Protein AF-A0A821VTM2-F1 (afdb_monomer_lite)

pLDDT: mean 86.68, std 7.52, range [53.78, 96.75]

Foldseek 3Di:
DACCDDPNNPVVQGADDDDDPPDDPVVVVVVVVVQVVVVHRDPSSVVSVCPVVDDDDPPDPCNVVVVVVPD

Radius of gyration: 15.94 Å; chains: 1; bounding box: 32×28×43 Å

Structure (mmCIF, N/CA/C/O backbone):
data_AF-A0A821VTM2-F1
#
_entry.id   AF-A0A821VTM2-F1
#
loop_
_atom_site.group_PDB
_atom_site.id
_atom_site.type_symbol
_atom_site.label_atom_id
_atom_site.label_alt_id
_atom_site.label_comp_id
_atom_site.label_asym_id
_atom_site.label_entity_id
_atom_site.label_seq_id
_atom_site.pdbx_PDB_ins_code
_atom_site.Cartn_x
_atom_site.Cartn_y
_atom_site.Cartn_z
_atom_site.occupancy
_atom_site.B_iso_or_equiv
_atom_site.auth_seq_id
_atom_site.auth_comp_id
_atom_site.auth_asym_id
_atom_site.auth_atom_id
_atom_site.pdbx_PDB_model_num
ATOM 1 N N . HIS A 1 1 ? -1.812 -7.550 0.027 1.00 83.81 1 HIS A N 1
ATOM 2 C CA . HIS A 1 1 ? -0.751 -7.684 -0.992 1.00 83.81 1 HIS A CA 1
ATOM 3 C C . HIS A 1 1 ? 0.449 -6.814 -0.608 1.00 83.81 1 HIS A C 1
ATOM 5 O O . HIS A 1 1 ? 0.255 -5.805 0.066 1.00 83.81 1 HIS A O 1
ATOM 11 N N . SER A 1 2 ? 1.677 -7.180 -0.988 1.00 84.25 2 SER A N 1
ATOM 12 C CA . SER A 1 2 ? 2.889 -6.409 -0.655 1.00 84.25 2 SER A CA 1
ATOM 13 C C . SER A 1 2 ? 3.865 -6.390 -1.824 1.00 84.25 2 SER A C 1
ATOM 15 O O . SER A 1 2 ? 4.118 -7.439 -2.403 1.00 84.25 2 SER A O 1
ATOM 17 N N . ALA A 1 3 ? 4.479 -5.231 -2.079 1.00 84.88 3 ALA A N 1
ATOM 18 C CA . ALA A 1 3 ? 5.542 -5.070 -3.074 1.00 84.88 3 ALA A CA 1
ATOM 19 C C . ALA A 1 3 ? 6.880 -5.709 -2.658 1.00 84.88 3 ALA A C 1
ATOM 21 O O . ALA A 1 3 ? 7.809 -5.792 -3.449 1.00 84.88 3 ALA A O 1
ATOM 22 N N . SER A 1 4 ? 7.015 -6.150 -1.404 1.00 81.81 4 SER A N 1
ATOM 23 C CA . SER A 1 4 ? 8.294 -6.625 -0.857 1.00 81.81 4 SER A CA 1
ATOM 24 C C . SER A 1 4 ? 8.660 -8.070 -1.216 1.00 81.81 4 SER A C 1
ATOM 26 O O . SER A 1 4 ? 9.713 -8.545 -0.795 1.00 81.81 4 SER A O 1
ATOM 28 N N . LYS A 1 5 ? 7.781 -8.792 -1.920 1.00 81.50 5 LYS A N 1
ATOM 29 C CA . LYS A 1 5 ? 7.910 -10.220 -2.252 1.00 81.50 5 LYS A CA 1
ATOM 30 C C . LYS A 1 5 ? 7.467 -10.464 -3.698 1.00 81.50 5 LYS A C 1
ATOM 32 O O . LYS A 1 5 ? 6.746 -9.648 -4.260 1.00 81.50 5 LYS A O 1
ATOM 37 N N . GLY A 1 6 ? 7.844 -11.612 -4.259 1.00 79.25 6 GLY A N 1
ATOM 38 C CA . GLY A 1 6 ? 7.565 -11.966 -5.655 1.00 79.25 6 GLY A CA 1
ATOM 39 C C . GLY A 1 6 ? 8.654 -11.471 -6.606 1.00 79.25 6 GLY A C 1
ATOM 40 O O . GLY A 1 6 ? 9.682 -10.978 -6.150 1.00 79.25 6 GLY A O 1
ATOM 41 N N . TRP A 1 7 ? 8.422 -11.616 -7.911 1.00 73.31 7 TRP A N 1
ATOM 42 C CA . TRP A 1 7 ? 9.399 -11.293 -8.959 1.00 73.31 7 TRP A CA 1
ATOM 43 C C . TRP A 1 7 ? 9.865 -9.828 -8.917 1.00 73.31 7 TRP A C 1
ATOM 45 O O . TRP A 1 7 ? 11.060 -9.559 -8.942 1.00 73.31 7 TRP A O 1
ATOM 55 N N . HIS A 1 8 ? 8.931 -8.891 -8.734 1.00 77.56 8 HIS A N 1
ATOM 56 C CA . HIS A 1 8 ? 9.213 -7.452 -8.700 1.00 77.56 8 HIS A CA 1
ATOM 57 C C . HIS A 1 8 ? 10.041 -7.001 -7.472 1.00 77.56 8 HIS A C 1
ATOM 59 O O . HIS A 1 8 ? 10.791 -6.044 -7.569 1.00 77.56 8 HIS A O 1
ATOM 65 N N . CYS A 1 9 ? 9.925 -7.680 -6.319 1.00 78.00 9 CYS A N 1
ATOM 66 C CA . CYS A 1 9 ? 10.729 -7.511 -5.087 1.00 78.00 9 CYS A CA 1
ATOM 67 C C . CYS A 1 9 ? 11.209 -6.080 -4.705 1.00 78.00 9 CYS A C 1
ATOM 69 O O . CYS A 1 9 ? 12.348 -5.873 -4.276 1.00 78.00 9 CYS A O 1
ATOM 71 N N . GLU A 1 10 ? 10.321 -5.088 -4.735 1.00 83.50 10 GLU A N 1
ATOM 72 C CA . GLU A 1 10 ? 10.613 -3.675 -4.439 1.00 83.50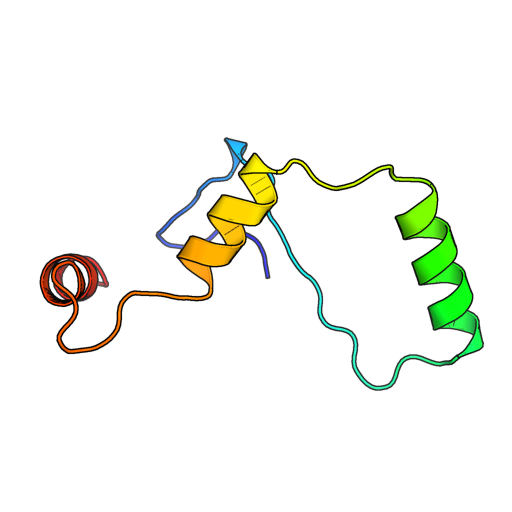 10 GLU A CA 1
ATOM 73 C C . GLU A 1 10 ? 10.593 -3.355 -2.925 1.00 83.50 10 GLU A C 1
ATOM 75 O O . GLU A 1 10 ? 9.890 -2.467 -2.427 1.00 83.50 10 GLU A O 1
ATOM 80 N N . SER A 1 11 ? 11.353 -4.117 -2.131 1.00 83.50 11 SER A N 1
ATOM 81 C CA . SER A 1 11 ? 11.309 -4.055 -0.656 1.00 83.50 11 SER A CA 1
ATOM 82 C C . SER A 1 11 ? 11.713 -2.697 -0.055 1.00 83.50 11 SER A C 1
ATOM 84 O O . SER A 1 11 ? 11.199 -2.312 1.003 1.00 83.50 11 SER A O 1
ATOM 86 N N . GLY A 1 12 ? 12.579 -1.940 -0.736 1.00 85.38 12 GLY A N 1
ATOM 87 C CA . GLY A 1 12 ? 12.990 -0.590 -0.332 1.00 85.38 12 GLY A CA 1
ATOM 88 C C . GLY A 1 12 ? 11.859 0.438 -0.418 1.00 85.38 12 GLY A C 1
ATOM 89 O O . GLY A 1 12 ? 11.832 1.395 0.354 1.00 85.38 12 GLY A O 1
ATOM 90 N N . CYS A 1 13 ? 10.880 0.197 -1.289 1.00 86.25 13 CYS A N 1
ATOM 91 C CA . CYS A 1 13 ? 9.774 1.111 -1.565 1.00 86.25 13 CYS A CA 1
ATOM 92 C C . CYS A 1 13 ? 8.687 1.061 -0.481 1.00 86.25 13 CYS A C 1
ATOM 94 O O . CYS A 1 13 ? 7.906 2.002 -0.343 1.00 86.25 13 CYS A O 1
ATOM 96 N N . ARG A 1 14 ? 8.662 -0.022 0.314 1.00 86.94 14 ARG A N 1
ATOM 97 C CA . ARG A 1 14 ? 7.738 -0.234 1.447 1.00 86.94 14 ARG A CA 1
ATOM 98 C C . ARG A 1 14 ? 6.255 -0.069 1.070 1.00 86.94 14 ARG A C 1
ATOM 100 O O . ARG A 1 14 ? 5.462 0.438 1.858 1.00 86.94 14 ARG A O 1
ATOM 107 N N . GLY A 1 15 ? 5.881 -0.541 -0.121 1.00 88.25 15 GLY A N 1
ATOM 108 C CA . GLY A 1 15 ? 4.504 -0.554 -0.621 1.00 88.25 15 GLY A CA 1
ATOM 109 C C . GLY A 1 15 ? 3.693 -1.779 -0.174 1.00 88.25 15 GLY A C 1
ATOM 110 O O . GLY A 1 15 ? 4.195 -2.910 -0.122 1.00 88.25 15 GLY A O 1
ATOM 111 N N . GLY A 1 16 ? 2.412 -1.564 0.129 1.00 90.50 16 GLY A N 1
ATOM 112 C CA . GLY A 1 16 ? 1.450 -2.626 0.416 1.00 90.50 16 GLY A CA 1
ATOM 113 C C . GLY A 1 16 ? 0.009 -2.120 0.434 1.00 90.50 16 GLY A C 1
ATOM 114 O O . GLY A 1 16 ? -0.232 -0.944 0.692 1.00 90.50 16 GLY A O 1
ATOM 115 N N . TYR A 1 17 ? -0.941 -3.022 0.186 1.00 91.19 17 TYR A N 1
ATOM 116 C CA . TYR A 1 17 ? -2.370 -2.770 0.389 1.00 91.19 17 TYR A CA 1
ATOM 117 C C . TYR A 1 17 ? -3.019 -3.953 1.107 1.00 91.19 17 TYR A C 1
ATOM 119 O O . TYR A 1 17 ? -2.544 -5.093 1.030 1.00 91.19 17 TYR A O 1
ATOM 127 N N . TYR A 1 18 ? -4.127 -3.692 1.788 1.00 91.69 18 TYR A N 1
ATOM 128 C CA . TYR A 1 18 ? -4.983 -4.718 2.363 1.00 91.69 18 TYR A CA 1
ATOM 129 C C . TYR A 1 18 ? -6.425 -4.477 1.916 1.00 91.69 18 TYR A C 1
ATOM 131 O O . TYR A 1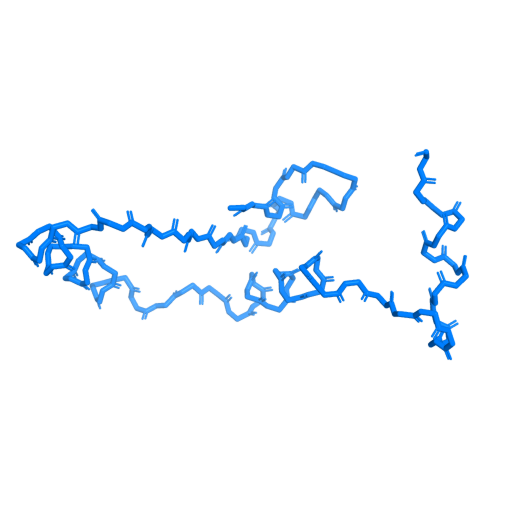 18 ? -6.851 -3.336 1.759 1.00 91.69 18 TYR A O 1
ATOM 139 N N . GLU A 1 19 ? -7.170 -5.557 1.725 1.00 92.75 19 GLU A N 1
ATOM 140 C CA . GLU A 1 19 ? -8.610 -5.532 1.491 1.00 92.75 19 GLU A CA 1
ATOM 141 C C . GLU A 1 19 ? -9.253 -6.363 2.599 1.00 92.75 19 GLU A C 1
ATOM 143 O O . GLU A 1 19 ? -8.809 -7.479 2.873 1.00 92.75 19 GLU A O 1
ATOM 148 N N . ILE A 1 20 ? -10.245 -5.797 3.286 1.00 92.88 20 ILE A N 1
ATOM 149 C CA . ILE A 1 20 ? -10.944 -6.474 4.380 1.00 92.88 20 ILE A CA 1
ATOM 150 C C . ILE A 1 20 ? -12.414 -6.574 3.999 1.00 92.88 20 ILE A C 1
ATOM 152 O O . ILE A 1 20 ? -13.106 -5.563 3.885 1.00 92.88 20 ILE A O 1
ATOM 156 N N . ILE A 1 21 ? -12.884 -7.805 3.835 1.00 95.38 21 ILE A N 1
ATOM 157 C CA . ILE A 1 21 ? -14.284 -8.142 3.575 1.00 95.38 21 ILE A CA 1
ATOM 158 C C . ILE A 1 21 ? -14.952 -8.619 4.869 1.00 95.38 21 ILE A C 1
ATOM 160 O O . ILE A 1 21 ? -14.301 -9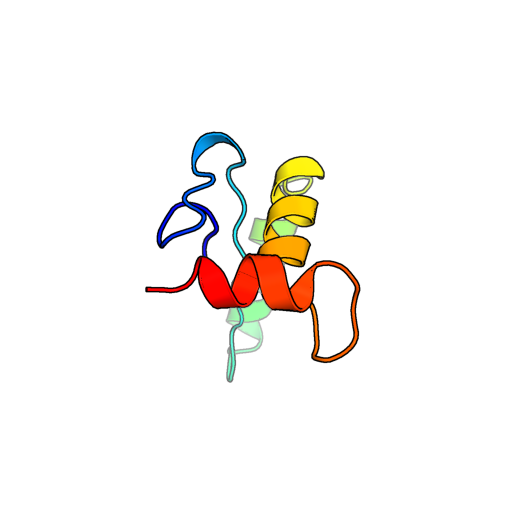.230 5.713 1.00 95.38 21 ILE A O 1
ATOM 164 N N . ASN A 1 22 ? -16.250 -8.339 5.029 1.00 94.44 22 ASN A N 1
ATOM 165 C CA . ASN A 1 22 ? -17.042 -8.712 6.212 1.00 94.44 22 ASN A CA 1
ATOM 166 C C . ASN A 1 22 ? -16.472 -8.205 7.555 1.00 94.44 22 ASN A C 1
ATOM 168 O O . ASN A 1 22 ? -16.545 -8.897 8.569 1.00 94.44 22 ASN A O 1
ATOM 172 N N . LEU A 1 23 ? -15.903 -6.994 7.571 1.00 93.56 23 LEU A N 1
ATOM 173 C CA . LEU A 1 23 ? -15.433 -6.367 8.805 1.00 93.56 23 LEU A CA 1
ATOM 174 C C . LEU A 1 23 ? -16.616 -5.852 9.628 1.00 93.56 23 LEU A C 1
ATOM 176 O O . LEU A 1 23 ? -17.427 -5.075 9.124 1.00 93.56 23 LEU A O 1
ATOM 180 N N . ASP A 1 24 ? -16.667 -6.242 10.898 1.00 96.75 24 ASP A N 1
ATOM 181 C CA . ASP A 1 24 ? -17.612 -5.681 11.857 1.00 96.75 24 ASP A CA 1
ATOM 182 C C . ASP A 1 24 ? -17.464 -4.148 11.958 1.00 96.75 24 ASP A C 1
ATOM 184 O O . ASP A 1 24 ? -16.359 -3.600 11.868 1.00 96.75 24 ASP A O 1
ATOM 188 N N . ASN A 1 25 ? -18.583 -3.441 12.127 1.00 94.38 25 ASN A N 1
ATOM 189 C CA . ASN A 1 25 ? -18.603 -1.977 12.093 1.00 94.38 25 ASN A CA 1
ATOM 190 C C . ASN A 1 25 ? -17.806 -1.342 13.245 1.00 94.38 25 ASN A C 1
ATOM 192 O O . ASN A 1 25 ? -17.148 -0.310 13.040 1.00 94.38 25 ASN A O 1
ATOM 196 N N . ASP A 1 26 ? -17.798 -1.964 14.424 1.00 95.88 26 ASP A N 1
ATOM 197 C CA . ASP A 1 26 ? -17.046 -1.458 15.572 1.00 95.88 26 ASP A CA 1
ATOM 198 C C . ASP A 1 26 ? -15.542 -1.624 15.327 1.00 95.88 26 ASP A C 1
ATOM 200 O O . ASP A 1 26 ? -14.748 -0.710 15.581 1.00 95.88 26 ASP A O 1
ATOM 204 N N . VAL A 1 27 ? -15.143 -2.743 14.716 1.00 94.56 27 VAL A N 1
ATOM 205 C CA . VAL A 1 27 ? -13.747 -2.995 14.330 1.00 94.56 27 VAL A CA 1
ATOM 206 C C . VAL A 1 27 ? -13.305 -2.060 13.202 1.00 94.56 27 VAL A C 1
ATOM 208 O O . VAL A 1 27 ? -12.206 -1.503 13.261 1.00 94.56 27 VAL A O 1
ATOM 211 N N . LYS A 1 28 ? -14.162 -1.802 12.208 1.00 94.31 28 LYS A N 1
ATOM 212 C CA . LYS A 1 28 ? -13.888 -0.845 11.121 1.00 94.31 28 LYS A CA 1
ATOM 213 C C . LYS A 1 28 ? -13.584 0.553 11.655 1.00 94.31 28 LYS A C 1
ATOM 215 O O . LYS A 1 28 ? -12.676 1.220 11.156 1.00 94.31 28 LYS A O 1
ATOM 220 N N . THR A 1 29 ? -14.290 0.972 12.701 1.00 94.38 29 THR A N 1
ATOM 221 C CA . THR A 1 29 ? -14.041 2.253 13.375 1.00 94.38 29 THR A CA 1
ATOM 222 C C . THR A 1 29 ? -12.643 2.300 13.994 1.00 94.38 29 THR A C 1
ATOM 224 O O . THR A 1 29 ? -11.929 3.292 13.827 1.00 94.38 29 THR A O 1
ATOM 227 N N . GLN A 1 30 ? -12.204 1.218 14.647 1.00 95.12 30 GLN A N 1
ATOM 228 C CA . GLN A 1 30 ? -10.852 1.143 15.215 1.00 95.12 30 GLN A CA 1
ATOM 229 C C . GLN A 1 30 ? -9.763 1.120 14.135 1.00 95.12 30 GLN A C 1
ATOM 231 O O . GLN A 1 30 ? -8.749 1.805 14.277 1.00 95.12 30 GLN A O 1
ATOM 236 N N . VAL A 1 31 ? -9.982 0.396 13.033 1.00 93.06 31 VAL A N 1
ATOM 237 C CA . VAL A 1 31 ? -9.045 0.360 11.898 1.00 93.06 31 VAL A CA 1
ATOM 238 C C . VAL A 1 31 ? -8.893 1.749 11.277 1.00 93.06 31 VAL A C 1
ATOM 240 O O . VAL A 1 31 ? -7.771 2.224 11.118 1.00 93.06 31 VAL A O 1
ATOM 243 N N . ASN A 1 32 ? -9.997 2.445 10.999 1.00 91.56 32 ASN A N 1
ATOM 244 C CA . ASN A 1 32 ? -9.950 3.804 10.452 1.00 91.56 32 ASN A CA 1
ATOM 245 C C . ASN A 1 32 ? -9.229 4.776 11.388 1.00 91.56 32 ASN A C 1
ATOM 247 O O . ASN A 1 32 ? -8.417 5.583 10.935 1.00 91.56 32 ASN A O 1
ATOM 251 N N . LYS A 1 33 ? -9.471 4.667 12.699 1.00 92.38 33 LYS A N 1
ATOM 252 C CA . LYS A 1 33 ? -8.754 5.457 13.702 1.00 92.38 33 LYS A CA 1
ATOM 253 C C . LYS A 1 33 ? -7.245 5.209 13.630 1.00 92.38 33 LYS A C 1
ATOM 255 O O . LYS A 1 33 ? -6.484 6.172 13.565 1.00 92.38 33 LYS A O 1
ATOM 260 N N . LEU A 1 34 ? -6.816 3.948 13.585 1.00 91.50 34 LEU A N 1
ATOM 261 C CA . LEU A 1 34 ? -5.403 3.565 13.496 1.00 91.50 34 LEU A CA 1
ATOM 262 C C . LEU A 1 34 ? -4.730 4.053 12.202 1.00 91.50 34 LEU A C 1
ATOM 264 O O . LEU A 1 34 ? -3.588 4.510 12.229 1.00 91.50 34 LEU A O 1
ATOM 268 N N . VAL A 1 35 ? -5.433 3.996 11.072 1.00 90.06 35 VAL A N 1
ATOM 269 C CA . VAL A 1 35 ? -4.908 4.499 9.794 1.00 90.06 35 VAL A CA 1
ATOM 270 C C . VAL A 1 35 ? -4.823 6.024 9.806 1.00 90.06 35 VAL A C 1
ATOM 272 O O . VAL A 1 35 ? -3.814 6.574 9.387 1.00 90.06 35 VAL A O 1
ATOM 275 N N . SER A 1 36 ? -5.825 6.716 10.358 1.00 88.62 36 SER A N 1
ATOM 276 C CA . SER A 1 36 ? -5.866 8.187 10.379 1.00 88.62 36 SER A CA 1
ATOM 277 C C . SER A 1 36 ? -4.762 8.844 11.214 1.00 88.62 36 SER A C 1
ATOM 279 O O . SER A 1 36 ? -4.356 9.962 10.911 1.00 88.62 36 SER A O 1
ATOM 281 N N . VAL A 1 37 ? -4.244 8.160 12.244 1.00 90.94 37 VAL A N 1
ATOM 282 C CA . VAL A 1 37 ? -3.087 8.657 13.015 1.00 90.94 37 VAL A CA 1
ATOM 283 C C . VAL A 1 37 ? -1.765 8.466 12.271 1.00 90.94 37 VAL A C 1
ATOM 285 O O . VAL A 1 37 ? -0.773 9.119 12.589 1.00 90.94 37 VAL A O 1
ATOM 288 N N . SER A 1 38 ? -1.750 7.600 11.261 1.00 77.31 38 SER A N 1
ATOM 289 C CA . SER A 1 38 ? -0.598 7.338 10.410 1.00 77.31 38 SER A CA 1
ATOM 290 C C . SER A 1 38 ? -0.732 8.169 9.130 1.00 77.31 38 SER A C 1
ATOM 292 O O . SER A 1 38 ? -1.155 7.629 8.117 1.00 77.31 38 SER A O 1
ATOM 294 N N . LEU A 1 39 ? -0.411 9.475 9.200 1.00 80.00 39 LEU A N 1
ATOM 295 C CA . LEU A 1 39 ? -0.434 10.490 8.113 1.00 80.00 39 LEU A CA 1
ATOM 296 C C . LEU A 1 39 ? -0.887 9.967 6.735 1.00 80.00 39 LEU A C 1
ATOM 298 O O . LEU A 1 39 ? -2.009 10.223 6.307 1.00 80.00 39 LEU A O 1
ATOM 302 N N . CYS A 1 40 ? 0.004 9.248 6.054 1.00 83.56 40 CYS A N 1
ATOM 303 C CA . CYS A 1 40 ? -0.265 8.434 4.878 1.00 83.56 40 CYS A CA 1
ATOM 304 C C . CYS A 1 40 ? 0.957 7.546 4.590 1.00 83.56 40 CYS A C 1
ATOM 306 O O . CYS A 1 40 ? 2.060 7.796 5.085 1.00 83.56 40 CYS A O 1
ATOM 308 N N . SER A 1 41 ? 0.780 6.501 3.777 1.00 86.19 41 SER A N 1
ATOM 309 C CA . SER A 1 41 ? 1.918 5.786 3.189 1.00 86.19 41 SER A CA 1
ATOM 310 C C . SER A 1 41 ? 2.654 6.681 2.186 1.00 86.19 41 SER A C 1
ATOM 312 O O . SER A 1 41 ? 2.083 7.624 1.639 1.00 86.19 41 SER A O 1
ATOM 314 N N . THR A 1 42 ? 3.930 6.394 1.932 1.00 90.94 42 THR A N 1
ATOM 315 C CA . THR A 1 42 ? 4.733 7.183 0.991 1.00 90.94 42 THR A CA 1
ATOM 316 C C . THR A 1 42 ? 4.145 7.111 -0.419 1.00 90.94 42 THR A C 1
ATOM 318 O O . THR A 1 42 ? 3.775 6.036 -0.892 1.00 90.94 42 THR A O 1
ATOM 321 N N . THR A 1 43 ? 4.109 8.243 -1.129 1.00 91.75 43 THR A N 1
ATOM 322 C CA . THR A 1 43 ? 3.633 8.298 -2.524 1.00 91.75 43 THR A CA 1
ATOM 323 C C . THR A 1 43 ? 4.405 7.334 -3.423 1.00 91.75 43 THR A C 1
ATOM 325 O O . THR A 1 43 ? 3.823 6.681 -4.279 1.00 91.75 43 THR A O 1
ATOM 328 N N . TRP A 1 44 ? 5.708 7.179 -3.174 1.00 90.94 44 TRP A N 1
ATOM 329 C CA . TRP A 1 44 ? 6.548 6.206 -3.868 1.00 90.94 44 TRP A CA 1
ATOM 330 C C . TRP A 1 44 ? 6.073 4.761 -3.657 1.00 90.94 44 TRP A C 1
ATOM 332 O O . TRP A 1 44 ? 5.908 4.017 -4.618 1.00 90.94 44 TRP A O 1
ATOM 342 N N . GLY A 1 45 ? 5.780 4.374 -2.411 1.00 90.19 45 GLY A N 1
ATOM 343 C CA . GLY A 1 45 ? 5.247 3.047 -2.110 1.00 90.19 45 GLY A CA 1
ATOM 344 C C . GLY A 1 45 ? 3.872 2.811 -2.735 1.00 90.19 45 GLY A C 1
ATOM 345 O O . GLY A 1 45 ? 3.587 1.693 -3.153 1.00 90.19 45 GLY A O 1
ATOM 346 N N . GLN A 1 46 ? 3.037 3.848 -2.841 1.00 92.19 46 GLN A N 1
ATOM 347 C CA . GLN A 1 46 ? 1.736 3.760 -3.514 1.00 92.19 46 GLN A CA 1
ATOM 348 C C . GLN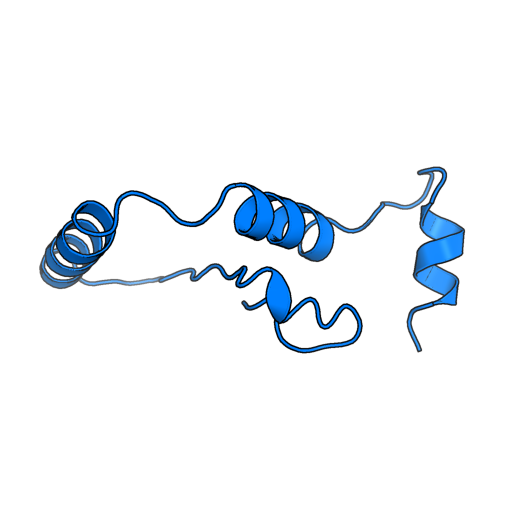 A 1 46 ? 1.879 3.576 -5.033 1.00 92.19 46 GLN A C 1
ATOM 350 O O . GLN A 1 46 ? 1.246 2.681 -5.582 1.00 92.19 46 GLN A O 1
ATOM 355 N N . ALA A 1 47 ? 2.752 4.345 -5.692 1.00 91.62 47 ALA A N 1
ATOM 356 C CA . ALA A 1 47 ? 2.994 4.237 -7.134 1.00 91.62 47 ALA A CA 1
ATOM 357 C C . ALA A 1 47 ? 3.551 2.859 -7.532 1.00 91.62 47 ALA A C 1
ATOM 359 O O . ALA A 1 47 ? 3.117 2.258 -8.511 1.00 91.62 47 ALA A O 1
ATOM 360 N N . VAL A 1 48 ? 4.471 2.315 -6.730 1.00 90.56 48 VAL A N 1
ATOM 361 C CA . VAL A 1 48 ? 4.993 0.955 -6.938 1.00 90.56 48 VAL A CA 1
ATOM 362 C C . VAL A 1 48 ? 3.881 -0.090 -6.803 1.00 90.56 48 VAL A C 1
ATOM 364 O O . VAL A 1 48 ? 3.826 -1.038 -7.580 1.00 90.56 48 VAL A O 1
ATOM 367 N N . MET A 1 49 ? 2.964 0.083 -5.847 1.00 91.12 49 MET A N 1
ATOM 368 C CA . MET 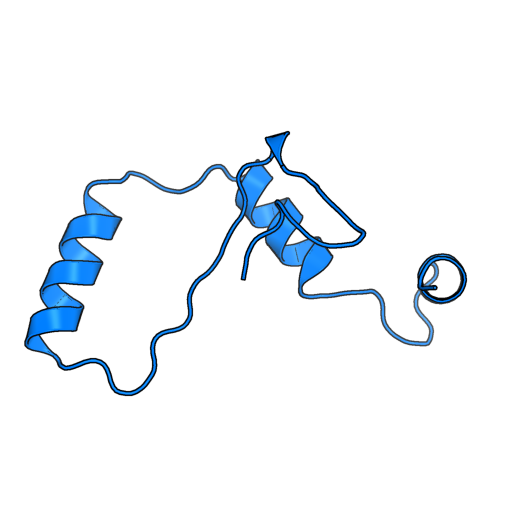A 1 49 ? 1.821 -0.824 -5.712 1.00 91.12 49 MET A CA 1
ATOM 369 C C . MET A 1 49 ? 0.869 -0.740 -6.906 1.00 91.12 49 MET A C 1
ATOM 371 O O . MET A 1 49 ? 0.376 -1.778 -7.339 1.00 91.12 49 MET A O 1
ATOM 375 N N . GLU A 1 50 ? 0.629 0.449 -7.456 1.00 89.88 50 GLU A N 1
ATOM 376 C CA . GLU A 1 50 ? -0.171 0.618 -8.675 1.00 89.88 50 GLU A CA 1
ATOM 377 C C . GLU A 1 50 ? 0.450 -0.140 -9.854 1.00 89.88 50 GLU A C 1
ATOM 379 O O . GLU A 1 50 ? -0.226 -0.959 -10.469 1.00 89.88 50 GLU A O 1
ATOM 384 N N . ALA A 1 51 ? 1.751 0.032 -10.096 1.00 88.62 51 ALA A N 1
ATOM 385 C CA . ALA A 1 51 ? 2.448 -0.650 -11.187 1.00 88.62 51 ALA A CA 1
ATOM 386 C C . ALA A 1 51 ? 2.419 -2.186 -11.061 1.00 88.62 51 ALA A C 1
ATOM 388 O O . ALA A 1 51 ? 2.224 -2.882 -12.052 1.00 88.62 51 ALA A O 1
ATOM 389 N N . ILE A 1 52 ? 2.571 -2.728 -9.845 1.00 88.00 52 ILE A N 1
ATOM 390 C CA . ILE A 1 52 ? 2.556 -4.185 -9.614 1.00 88.00 52 ILE A CA 1
ATOM 391 C C . ILE A 1 52 ? 1.137 -4.764 -9.728 1.00 88.00 52 ILE A C 1
ATOM 393 O O . ILE A 1 52 ? 0.959 -5.903 -10.151 1.00 88.00 52 ILE A O 1
ATOM 397 N N . THR A 1 53 ? 0.118 -4.008 -9.314 1.00 88.25 53 THR A N 1
ATOM 398 C CA . THR A 1 53 ? -1.279 -4.482 -9.322 1.00 88.25 53 THR A CA 1
ATOM 399 C C . THR A 1 53 ? -1.990 -4.270 -10.653 1.00 88.25 53 THR A C 1
ATOM 401 O O . THR A 1 53 ? -3.016 -4.905 -10.895 1.00 88.25 53 THR A O 1
ATOM 404 N N . ASN A 1 54 ? -1.447 -3.412 -11.513 1.00 88.25 54 ASN A N 1
ATOM 405 C CA . ASN A 1 54 ? -1.970 -3.112 -12.836 1.00 88.25 54 ASN A CA 1
ATOM 406 C C . ASN A 1 54 ? -0.876 -3.341 -13.897 1.00 88.25 54 ASN A C 1
ATOM 408 O O . ASN A 1 54 ? -0.316 -2.368 -14.410 1.00 88.25 54 ASN A O 1
ATOM 412 N N . PRO A 1 55 ? -0.542 -4.611 -14.204 1.00 86.00 55 PRO A N 1
ATOM 413 C CA . PRO A 1 55 ? 0.403 -4.929 -15.268 1.00 86.00 55 PRO A CA 1
ATOM 414 C C . PRO A 1 55 ? -0.122 -4.445 -16.631 1.00 86.00 55 PRO A C 1
ATOM 416 O O . PRO A 1 55 ? -1.337 -4.261 -16.796 1.00 86.00 55 PRO A O 1
ATOM 419 N N . PRO A 1 56 ? 0.775 -4.247 -17.613 1.00 89.00 56 PRO A N 1
ATOM 420 C CA . PRO A 1 56 ? 0.386 -3.865 -18.957 1.00 89.00 56 PRO A CA 1
ATOM 421 C C . PRO A 1 56 ? -0.559 -4.904 -19.562 1.00 89.00 56 PRO A C 1
ATOM 423 O O . PRO A 1 56 ? -0.507 -6.091 -19.229 1.00 89.00 56 PRO A O 1
ATOM 426 N N . LYS A 1 57 ? -1.429 -4.452 -20.460 1.00 87.94 57 LYS A N 1
ATOM 427 C CA . LYS A 1 57 ? -2.422 -5.293 -21.146 1.00 87.94 57 LYS A CA 1
ATOM 428 C C . LYS A 1 57 ? -1.983 -5.613 -22.568 1.00 87.94 57 LYS A C 1
ATOM 430 O O . LYS A 1 57 ? -1.211 -4.866 -23.165 1.00 87.94 57 LYS A O 1
ATOM 435 N N . GLU A 1 58 ? -2.531 -6.691 -23.126 1.00 84.38 58 GLU A N 1
ATOM 436 C CA . GLU A 1 58 ? -2.319 -7.069 -24.526 1.00 84.38 58 GLU A CA 1
ATOM 437 C C . GLU A 1 58 ? -2.561 -5.865 -25.455 1.00 84.38 58 GLU A C 1
ATOM 439 O O . GLU A 1 58 ? -3.630 -5.247 -25.438 1.00 84.38 58 GLU A O 1
ATOM 444 N N . GLY A 1 59 ? -1.548 -5.515 -26.253 1.00 84.19 59 GLY A N 1
ATOM 445 C CA . GLY A 1 59 ? -1.571 -4.358 -27.155 1.00 84.19 59 GLY A CA 1
ATOM 446 C C . GLY A 1 59 ? -0.916 -3.082 -26.612 1.00 84.19 59 GLY A C 1
ATOM 447 O O . GLY A 1 59 ? -0.780 -2.115 -27.365 1.00 84.19 59 GLY A O 1
ATOM 448 N N . GLU A 1 60 ? -0.471 -3.056 -25.353 1.00 87.81 60 GLU A N 1
ATOM 449 C CA . GLU A 1 60 ? 0.359 -1.966 -24.830 1.00 87.81 60 GLU A CA 1
ATOM 450 C C . GLU A 1 60 ? 1.848 -2.172 -25.173 1.00 87.81 60 GLU A C 1
ATOM 452 O O . GLU A 1 60 ? 2.322 -3.308 -25.200 1.00 87.81 60 GLU A O 1
ATOM 457 N N . PRO A 1 61 ? 2.632 -1.096 -25.400 1.00 87.31 61 PRO A N 1
ATOM 458 C CA . PRO A 1 61 ? 4.002 -1.199 -25.922 1.00 87.31 61 PRO A CA 1
ATOM 459 C C . PRO A 1 61 ? 4.971 -2.044 -25.083 1.00 87.31 61 PRO A C 1
ATOM 461 O O . PRO A 1 61 ? 5.973 -2.526 -25.603 1.00 87.31 61 PRO A O 1
ATOM 464 N N . SER A 1 62 ? 4.711 -2.180 -23.782 1.00 84.56 62 SER A N 1
ATOM 465 C CA . SER A 1 62 ? 5.545 -2.921 -22.832 1.00 84.56 62 SER A CA 1
ATOM 466 C C . SER A 1 62 ? 4.999 -4.307 -22.481 1.00 84.56 62 SER A C 1
ATOM 468 O O . SER A 1 62 ? 5.616 -4.983 -21.660 1.00 84.56 62 SER A O 1
ATOM 470 N N . PHE A 1 63 ? 3.872 -4.727 -23.070 1.00 86.62 63 PHE A N 1
ATOM 471 C CA . PHE A 1 63 ? 3.238 -6.013 -22.770 1.00 86.62 63 PHE A CA 1
ATOM 472 C C . PHE A 1 63 ? 4.163 -7.185 -23.097 1.00 86.62 63 PHE A C 1
ATOM 474 O O . PHE A 1 63 ? 4.541 -7.928 -22.197 1.00 86.62 63 PHE A O 1
ATOM 481 N N . ASP A 1 64 ? 4.630 -7.264 -24.347 1.00 84.56 64 ASP A N 1
ATOM 482 C CA . ASP A 1 64 ? 5.496 -8.352 -24.814 1.00 84.56 64 ASP A CA 1
ATOM 483 C C . ASP A 1 64 ? 6.784 -8.448 -23.986 1.00 84.56 64 ASP A C 1
ATOM 485 O O . ASP A 1 64 ? 7.278 -9.531 -23.684 1.00 84.56 64 ASP A O 1
ATOM 489 N N . TYR A 1 65 ? 7.354 -7.305 -23.594 1.00 84.12 65 TYR A N 1
ATOM 490 C CA . TYR A 1 65 ? 8.564 -7.284 -22.774 1.00 84.12 65 TYR A CA 1
ATOM 491 C C . TYR A 1 65 ? 8.318 -7.856 -21.375 1.00 84.12 65 TYR A C 1
ATOM 493 O O . TYR A 1 65 ? 9.178 -8.558 -20.851 1.00 84.12 65 TYR A O 1
ATOM 501 N N . MET A 1 66 ? 7.165 -7.557 -20.778 1.00 82.19 66 MET A N 1
ATOM 502 C CA . MET A 1 66 ? 6.819 -8.031 -19.442 1.00 82.19 66 MET A CA 1
ATOM 503 C C . MET A 1 66 ? 6.410 -9.508 -19.450 1.00 82.19 66 MET A C 1
ATOM 505 O O . MET A 1 66 ? 6.880 -10.253 -18.598 1.00 82.19 66 MET A O 1
ATOM 509 N N . GLU A 1 67 ? 5.651 -9.953 -20.454 1.00 80.31 67 GLU A N 1
ATOM 510 C CA . GLU A 1 67 ? 5.268 -11.362 -20.631 1.00 80.31 67 GLU A CA 1
ATOM 511 C C . GLU A 1 67 ? 6.494 -12.275 -20.789 1.00 80.31 67 GLU A C 1
ATOM 513 O O . GLU A 1 67 ? 6.568 -13.335 -20.179 1.00 80.31 67 GLU A O 1
ATOM 518 N N . ASN A 1 68 ? 7.513 -11.836 -21.536 1.00 78.12 68 ASN A N 1
ATOM 519 C CA . ASN A 1 68 ? 8.763 -12.589 -21.690 1.00 78.12 68 ASN A CA 1
ATOM 520 C C . ASN A 1 68 ? 9.640 -12.617 -20.421 1.00 78.12 68 ASN A C 1
ATOM 522 O O . ASN A 1 68 ? 10.638 -13.341 -20.388 1.00 78.12 68 ASN A O 1
ATOM 526 N N . GLN A 1 69 ? 9.328 -11.797 -19.412 1.00 70.00 69 GLN A N 1
ATOM 527 C CA . GLN A 1 69 ? 10.040 -11.766 -18.132 1.00 70.00 69 GLN A CA 1
ATOM 528 C C . GLN A 1 69 ? 9.332 -12.535 -17.019 1.00 70.00 69 GLN A C 1
ATOM 530 O O . GLN A 1 69 ? 9.973 -12.789 -16.001 1.00 70.00 69 GLN A O 1
ATOM 535 N N . ASP A 1 70 ? 8.074 -12.933 -17.200 1.00 60.12 70 ASP A N 1
ATOM 536 C CA . ASP A 1 70 ? 7.418 -13.868 -16.291 1.00 60.12 70 ASP A CA 1
ATOM 537 C C . ASP A 1 70 ? 7.940 -15.302 -16.570 1.00 60.12 70 ASP A C 1
ATOM 539 O O . ASP A 1 70 ? 7.857 -15.770 -17.707 1.00 60.12 70 ASP A O 1
ATOM 543 N N . PRO A 1 71 ? 8.542 -15.999 -15.583 1.00 53.78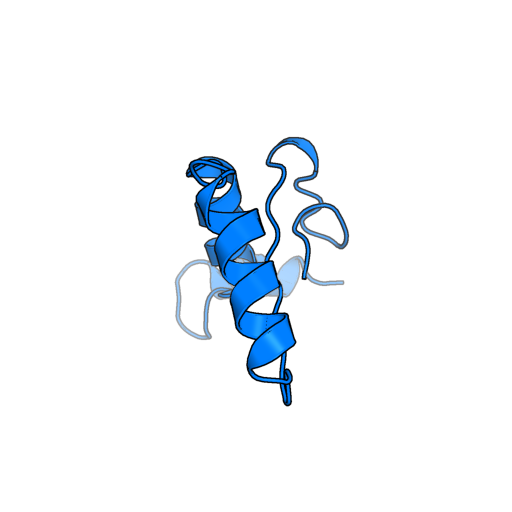 71 PRO A N 1
ATOM 544 C CA . PRO A 1 71 ? 8.993 -17.386 -15.733 1.00 53.78 71 PRO A CA 1
ATOM 545 C C . PRO A 1 71 ? 7.851 -18.413 -15.756 1.00 53.78 71 PRO A C 1
ATOM 547 O O . PRO A 1 71 ? 6.800 -18.175 -15.116 1.00 53.78 71 PRO A O 1
#

Secondary structure (DSSP, 8-state):
-BTTSSTT--GGG--B-----S--HHHHHHHHHHHHHS----HHHHHHHHHHHSPPPTTSTTHHHHHTT--

Sequence (71 aa):
HSASKGWHCESGCRGGYYEIINLDNDVKTQVNKLVSVSLCSTTWGQAVMEAITNPPKEGEPSFDYMENQDP